Protein AF-A0A967HZN4-F1 (afdb_monomer)

Radius of gyration: 13.82 Å; Cα contacts (8 Å, |Δi|>4): 246; chains: 1; bounding box: 34×39×35 Å

Foldseek 3Di:
DDDDPDDDWFQWDWDDDDQETEIEFQTQVLLVVLVVCCVPCLVVLRHEYEYEQADLDCRRHVNVVNNNSQQGANYHYEYEYQPPPVVVSVQVCCPCVNHVHGSVNGRHHYHYDHDDD

Nearest PDB structures (foldseek):
  6t5l-assembly1_A  TM=4.870E-01  e=1.205E-02  Myroides odoratimimus
  9c3d-assembly1_A  TM=5.267E-01  e=3.908E-02  Dyadobacter fermentans DSM 18053
  4hky-assembly3_A  TM=5.375E-01  e=8.021E-02  Klebsiella pneumoniae
  8r5t-assembly2_B  TM=5.764E-01  e=1.757E-01  Klebsiella pneumoniae
  6dqw-assembly2_D  TM=4.697E-01  e=9.615E-01  Flavobacterium johnsoniae UW101

pLDDT: mean 90.67, std 13.18, range [33.84, 98.25]

Structure (mmCIF, N/CA/C/O backbone):
data_AF-A0A967HZN4-F1
#
_entry.id   AF-A0A967HZN4-F1
#
loop_
_atom_site.group_PDB
_atom_site.id
_atom_site.type_symbol
_atom_site.label_atom_id
_atom_site.label_alt_id
_atom_site.label_comp_id
_atom_site.label_asym_id
_atom_site.label_entity_id
_atom_site.label_seq_id
_atom_site.pdbx_PDB_ins_code
_atom_site.Cartn_x
_atom_site.Cartn_y
_atom_site.Cartn_z
_atom_site.occupancy
_atom_site.B_iso_or_equiv
_atom_site.auth_seq_id
_atom_site.auth_comp_id
_atom_site.auth_asym_id
_atom_site.auth_atom_id
_atom_site.pdbx_PDB_model_num
ATOM 1 N N . TYR A 1 1 ? 4.108 24.739 13.460 1.00 33.84 1 TYR A N 1
ATOM 2 C CA . TYR A 1 1 ? 4.143 25.162 12.046 1.00 33.84 1 TYR A CA 1
ATOM 3 C C . TYR A 1 1 ? 5.359 24.505 11.407 1.00 33.84 1 TYR A C 1
ATOM 5 O O . TYR A 1 1 ? 6.473 24.941 11.667 1.00 33.84 1 TYR A O 1
ATOM 13 N N . GLN A 1 2 ? 5.182 23.395 10.690 1.00 35.38 2 GLN A N 1
ATOM 14 C CA . GLN A 1 2 ? 6.282 22.756 9.962 1.00 35.38 2 GLN A CA 1
ATOM 15 C C . GLN A 1 2 ? 6.399 23.447 8.601 1.00 35.38 2 GLN A C 1
ATOM 17 O O . GLN A 1 2 ? 5.485 23.371 7.788 1.00 35.38 2 GLN A O 1
ATOM 22 N N . ARG A 1 3 ? 7.496 24.177 8.381 1.00 42.09 3 ARG A N 1
ATOM 23 C CA . ARG A 1 3 ? 7.875 24.658 7.048 1.00 42.09 3 ARG A CA 1
ATOM 24 C C . ARG A 1 3 ? 8.758 23.596 6.405 1.00 42.09 3 ARG A C 1
ATOM 26 O O . ARG A 1 3 ? 9.843 23.341 6.916 1.00 42.09 3 ARG A O 1
ATOM 33 N N . THR A 1 4 ? 8.326 23.029 5.288 1.00 49.91 4 THR A N 1
ATOM 34 C CA . THR A 1 4 ? 9.194 22.286 4.368 1.00 49.91 4 THR A CA 1
ATOM 35 C C . THR A 1 4 ? 9.352 23.109 3.094 1.00 49.91 4 THR A C 1
ATOM 37 O O . THR A 1 4 ? 8.378 23.504 2.463 1.00 49.91 4 THR A O 1
ATOM 40 N N . THR A 1 5 ? 10.596 23.447 2.758 1.00 57.06 5 THR A N 1
ATOM 41 C CA . THR A 1 5 ? 10.955 24.303 1.613 1.00 57.06 5 THR A CA 1
ATOM 42 C C . THR A 1 5 ? 11.315 23.514 0.353 1.00 57.06 5 THR A C 1
ATOM 44 O O . THR A 1 5 ? 11.478 24.120 -0.697 1.00 57.06 5 THR A O 1
ATOM 47 N N . THR A 1 6 ? 11.435 22.187 0.452 1.00 53.41 6 THR A N 1
ATOM 48 C CA . THR A 1 6 ? 11.369 21.122 -0.579 1.00 53.41 6 THR A CA 1
ATOM 49 C C . THR A 1 6 ? 11.957 19.853 0.060 1.00 53.41 6 THR A C 1
ATOM 51 O O . THR A 1 6 ? 12.845 19.953 0.903 1.00 53.41 6 THR A O 1
ATOM 54 N N . GLY A 1 7 ? 11.438 18.670 -0.288 1.00 51.75 7 GLY A N 1
ATOM 55 C CA . GLY A 1 7 ? 11.750 17.402 0.392 1.00 51.75 7 GLY A CA 1
ATOM 56 C C . GLY A 1 7 ? 10.681 17.039 1.426 1.00 51.75 7 GLY A C 1
ATOM 57 O O . GLY A 1 7 ? 10.629 17.599 2.519 1.00 51.75 7 GLY A O 1
ATOM 58 N N . GLY A 1 8 ? 9.795 16.122 1.049 1.00 71.56 8 GLY A N 1
ATOM 59 C CA . GLY A 1 8 ? 8.694 15.628 1.869 1.00 71.56 8 GLY A CA 1
ATOM 60 C C . GLY A 1 8 ? 8.310 14.212 1.452 1.00 71.56 8 GLY A C 1
ATOM 61 O O . GLY A 1 8 ? 9.005 13.581 0.656 1.00 71.56 8 GLY A O 1
ATOM 62 N N . ASN A 1 9 ? 7.204 13.721 1.998 1.00 79.50 9 ASN A N 1
ATOM 63 C CA . ASN A 1 9 ? 6.619 12.451 1.588 1.00 79.50 9 ASN A CA 1
ATOM 64 C C . ASN A 1 9 ? 6.224 12.483 0.097 1.00 79.50 9 ASN A C 1
ATOM 66 O O . ASN A 1 9 ? 5.725 13.503 -0.378 1.00 79.50 9 ASN A O 1
ATOM 70 N N . THR A 1 10 ? 6.440 11.387 -0.636 1.00 84.94 10 THR A N 1
ATOM 71 C CA . THR A 1 10 ? 5.948 11.227 -2.017 1.00 84.94 10 THR A CA 1
ATOM 72 C C . THR A 1 10 ? 4.444 10.909 -2.025 1.00 84.94 10 THR A C 1
ATOM 74 O O . THR A 1 10 ? 3.850 10.776 -0.951 1.00 84.94 10 THR A O 1
ATOM 77 N N . SER A 1 11 ? 3.827 10.824 -3.215 1.00 86.50 11 SER A N 1
ATOM 78 C CA . SER A 1 11 ? 2.364 10.794 -3.420 1.00 86.50 11 SER A CA 1
ATOM 79 C C . SER A 1 11 ? 1.627 9.866 -2.448 1.00 86.50 11 SER A C 1
ATOM 81 O O . SER A 1 11 ? 1.809 8.651 -2.474 1.00 86.50 11 SER A O 1
ATOM 83 N N . CYS A 1 12 ? 0.818 10.452 -1.569 1.00 87.75 12 CYS A N 1
ATOM 84 C CA . CYS A 1 12 ? -0.043 9.748 -0.627 1.00 87.75 12 CYS A CA 1
ATOM 85 C C . CYS A 1 12 ? -1.104 10.736 -0.137 1.00 87.75 12 CYS A C 1
ATOM 87 O O . CYS A 1 12 ? -0.767 11.722 0.523 1.00 87.75 12 CYS A O 1
ATOM 89 N N . VAL A 1 13 ? -2.372 10.484 -0.448 1.00 87.25 13 VAL A N 1
ATOM 90 C CA . VAL A 1 13 ? -3.496 11.318 0.005 1.00 87.25 13 VAL A CA 1
ATOM 91 C C . VAL A 1 13 ? -4.565 10.430 0.617 1.00 87.25 13 VAL A C 1
ATOM 93 O O . VAL A 1 13 ? -5.054 9.518 -0.039 1.00 87.25 13 VAL A O 1
ATOM 96 N N . GLU A 1 14 ? -4.947 10.705 1.859 1.00 88.88 14 GLU A N 1
ATOM 97 C CA . GLU A 1 14 ? -6.110 10.074 2.480 1.00 88.88 14 GLU A CA 1
ATOM 98 C C . GLU A 1 14 ? -7.383 10.854 2.137 1.00 88.88 14 GLU A C 1
ATOM 100 O O . GLU A 1 14 ? -7.424 12.084 2.202 1.00 88.88 14 GLU A O 1
ATOM 105 N N . VAL A 1 15 ? -8.438 10.119 1.805 1.00 85.50 15 VAL A N 1
ATOM 106 C CA . VAL A 1 15 ? -9.806 10.612 1.711 1.00 85.50 15 VAL A CA 1
ATOM 107 C C . VAL A 1 15 ? -10.589 9.980 2.858 1.00 85.50 15 VAL A C 1
ATOM 109 O O . VAL A 1 15 ? -10.890 8.785 2.838 1.00 85.50 15 VAL A O 1
ATOM 112 N N . CYS A 1 16 ? -10.897 10.782 3.876 1.00 69.44 16 CYS A N 1
ATOM 113 C 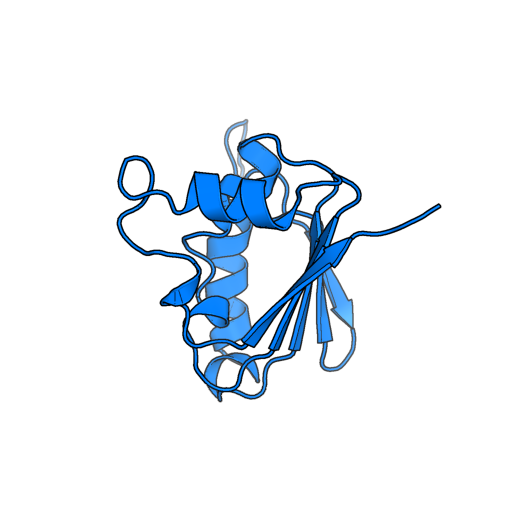CA . CYS A 1 16 ? -11.624 10.320 5.054 1.00 69.44 16 CYS A CA 1
ATOM 114 C C . CYS A 1 16 ? -13.114 10.108 4.728 1.00 69.44 16 CYS A C 1
ATOM 116 O O . CYS A 1 16 ? -13.802 11.041 4.309 1.00 69.44 16 CYS A O 1
ATOM 118 N N . GLY A 1 17 ? -13.617 8.900 4.982 1.00 65.56 17 GLY A N 1
ATOM 119 C CA . GLY A 1 17 ? -15.041 8.580 5.125 1.00 65.56 17 GLY A CA 1
ATOM 120 C C . GLY A 1 17 ? -15.258 7.777 6.411 1.00 65.56 17 GLY A C 1
ATOM 121 O O . GLY A 1 17 ? -14.281 7.328 7.001 1.00 65.56 17 GLY A O 1
ATOM 122 N N . ASP A 1 18 ? -16.508 7.596 6.846 1.00 72.06 18 ASP A N 1
ATOM 123 C CA . ASP A 1 18 ? -16.884 7.075 8.177 1.00 72.06 18 ASP A CA 1
ATOM 124 C C . ASP A 1 18 ? -15.923 6.023 8.776 1.00 72.06 18 ASP A C 1
ATOM 126 O O . ASP A 1 18 ? -15.127 6.334 9.659 1.00 72.06 18 ASP A O 1
ATOM 130 N N . ASN A 1 19 ? -15.981 4.779 8.287 1.00 72.00 19 ASN A N 1
ATOM 131 C CA . ASN A 1 19 ? -15.227 3.629 8.811 1.00 72.00 19 ASN A CA 1
ATOM 132 C C . ASN A 1 19 ? -14.301 3.001 7.755 1.00 72.00 19 ASN A C 1
ATOM 134 O O . ASN A 1 19 ? -13.963 1.816 7.826 1.00 72.00 19 ASN A O 1
ATOM 138 N N . THR A 1 20 ? -13.926 3.758 6.729 1.00 82.06 20 THR A N 1
ATOM 139 C CA . THR A 1 20 ? -13.177 3.233 5.585 1.00 82.06 20 THR A CA 1
ATOM 140 C C . THR A 1 20 ? -12.094 4.215 5.184 1.00 82.06 20 THR A C 1
ATOM 142 O O . THR A 1 20 ? -12.384 5.365 4.865 1.00 82.06 20 THR A O 1
ATOM 145 N N . ALA A 1 21 ? -10.846 3.746 5.186 1.00 90.62 21 ALA A N 1
ATOM 146 C CA . ALA A 1 21 ? -9.714 4.542 4.738 1.00 90.62 21 ALA A CA 1
ATOM 147 C C . ALA A 1 21 ? -9.548 4.358 3.229 1.00 90.62 21 ALA A C 1
ATOM 149 O O . ALA A 1 21 ? -9.206 3.266 2.769 1.00 90.62 21 ALA A O 1
ATOM 150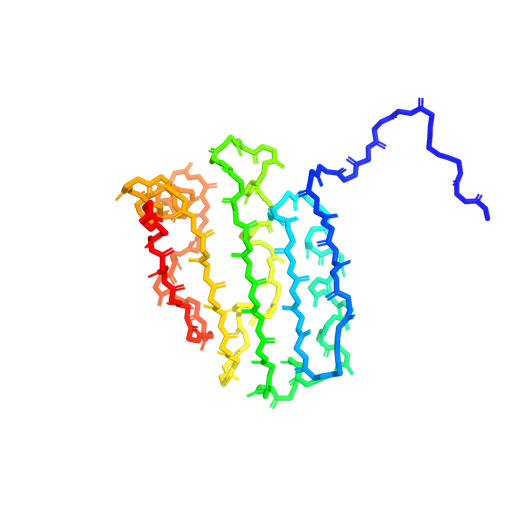 N N . ILE A 1 22 ? -9.802 5.415 2.460 1.00 95.06 22 ILE A N 1
ATOM 151 C CA . ILE A 1 22 ? -9.493 5.460 1.032 1.00 95.06 22 ILE A CA 1
ATOM 152 C C . ILE A 1 22 ? -8.205 6.260 0.878 1.00 95.06 22 ILE A C 1
ATOM 154 O O . ILE A 1 22 ? -8.118 7.398 1.326 1.00 95.06 22 ILE A O 1
ATOM 158 N N . ILE A 1 23 ? -7.196 5.663 0.260 1.00 95.88 23 ILE A N 1
ATOM 159 C CA . ILE A 1 23 ? -5.861 6.237 0.129 1.00 95.88 23 ILE A CA 1
ATOM 160 C C . ILE A 1 23 ? -5.491 6.241 -1.353 1.00 95.88 23 ILE A C 1
ATOM 162 O O . ILE A 1 23 ? -5.593 5.219 -2.032 1.00 95.88 23 ILE A O 1
ATOM 166 N N . LEU A 1 24 ? -5.078 7.397 -1.859 1.00 96.50 24 LEU A N 1
ATOM 167 C CA . LEU A 1 24 ? -4.601 7.583 -3.223 1.00 96.50 24 LEU A CA 1
ATOM 168 C C . LEU A 1 24 ? -3.073 7.519 -3.220 1.00 96.50 24 LEU A C 1
ATOM 170 O O . LEU A 1 24 ? -2.425 8.354 -2.586 1.00 96.50 24 LEU A O 1
ATOM 174 N N . ASP A 1 25 ? -2.538 6.541 -3.950 1.00 97.56 25 ASP A N 1
ATOM 175 C CA . ASP A 1 25 ? -1.130 6.141 -3.990 1.00 97.56 25 ASP A CA 1
ATOM 176 C C . ASP A 1 25 ? -0.523 5.717 -2.639 1.00 97.56 25 ASP A C 1
ATOM 178 O O . ASP A 1 25 ? -1.000 6.030 -1.552 1.00 97.56 25 ASP A O 1
ATOM 182 N N . ALA A 1 26 ? 0.568 4.961 -2.721 1.00 97.38 26 ALA A N 1
ATOM 183 C CA . ALA A 1 26 ? 1.312 4.421 -1.590 1.00 97.38 26 ALA A CA 1
ATOM 184 C C . ALA A 1 26 ? 2.775 4.894 -1.597 1.00 97.38 26 ALA A C 1
ATOM 186 O O . ALA A 1 26 ? 3.708 4.117 -1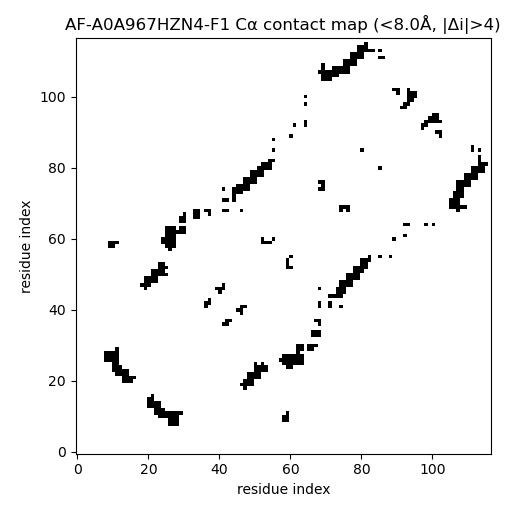.371 1.00 97.38 26 ALA A O 1
ATOM 187 N N . GLY A 1 27 ? 2.988 6.181 -1.872 1.00 96.75 27 GLY A N 1
ATOM 188 C CA . GLY A 1 27 ? 4.274 6.847 -1.703 1.00 96.75 27 GLY A CA 1
ATOM 189 C C . GLY A 1 27 ? 4.731 6.882 -0.242 1.00 96.75 27 GLY A C 1
ATOM 190 O O . GLY A 1 27 ? 4.063 6.377 0.659 1.00 96.75 27 GLY A O 1
ATOM 191 N N . SER A 1 28 ? 5.888 7.484 0.036 1.00 95.44 28 SER A N 1
ATOM 192 C CA . SER A 1 28 ? 6.536 7.414 1.353 1.00 95.44 28 SER A CA 1
ATOM 193 C C . SER A 1 28 ? 5.697 7.981 2.509 1.00 95.44 28 SER A C 1
ATOM 195 O O . SER A 1 28 ? 5.906 7.588 3.658 1.00 95.44 28 SER A O 1
ATOM 197 N N . GLY A 1 29 ? 4.694 8.820 2.225 1.00 93.75 29 GLY A N 1
ATOM 198 C CA . GLY A 1 29 ? 3.759 9.333 3.233 1.00 93.75 29 GLY A CA 1
ATOM 199 C C . GLY A 1 29 ? 2.859 8.283 3.864 1.00 93.75 29 GLY A C 1
ATOM 200 O O . GLY A 1 29 ? 2.474 8.435 5.025 1.00 93.75 29 GLY A O 1
ATOM 201 N N . ILE A 1 30 ? 2.615 7.176 3.161 1.00 96.44 30 ILE A N 1
ATOM 202 C CA . ILE A 1 30 ? 1.720 6.123 3.637 1.00 96.44 30 ILE A CA 1
ATOM 203 C C . ILE A 1 30 ? 2.230 5.467 4.925 1.00 96.44 30 ILE A C 1
ATOM 205 O O . ILE A 1 30 ? 1.448 4.935 5.706 1.00 96.44 30 ILE A O 1
ATOM 209 N N . ARG A 1 31 ? 3.539 5.541 5.202 1.00 95.88 31 ARG A N 1
ATOM 210 C CA . ARG A 1 31 ? 4.119 5.015 6.441 1.00 95.88 31 ARG A CA 1
ATOM 211 C C . ARG A 1 31 ? 3.572 5.740 7.672 1.00 95.88 31 ARG A C 1
ATOM 213 O O . ARG A 1 31 ? 3.215 5.092 8.650 1.00 95.88 31 ARG A O 1
ATOM 220 N N . GLN A 1 32 ? 3.534 7.073 7.635 1.00 94.56 32 GLN A N 1
ATOM 221 C CA . GLN A 1 32 ? 3.038 7.873 8.757 1.00 94.56 32 GLN A CA 1
ATOM 222 C C . GLN A 1 32 ? 1.523 7.695 8.915 1.00 94.56 32 GLN A C 1
ATOM 224 O O . GLN A 1 32 ? 1.058 7.421 10.018 1.00 94.56 32 GLN A O 1
ATOM 229 N N . LEU A 1 33 ? 0.789 7.717 7.799 1.00 95.06 33 LEU A N 1
ATOM 230 C CA . LEU A 1 33 ? -0.645 7.426 7.779 1.00 95.06 33 LEU A CA 1
ATOM 231 C C . LEU A 1 33 ? -0.959 6.028 8.339 1.00 95.06 33 LEU A C 1
ATOM 233 O O . LEU A 1 33 ? -1.872 5.862 9.137 1.00 95.06 33 LEU A O 1
ATOM 237 N N . GLY A 1 34 ? -0.170 5.013 7.983 1.00 96.06 34 GLY A N 1
ATOM 238 C CA . GLY A 1 34 ? -0.322 3.660 8.514 1.00 96.06 34 GLY A CA 1
ATOM 239 C C . GLY A 1 34 ? -0.206 3.608 10.039 1.00 96.06 34 GLY A C 1
ATOM 240 O O . GLY A 1 34 ? -1.013 2.952 10.693 1.00 96.06 34 GLY A O 1
ATOM 241 N N . ILE A 1 35 ? 0.749 4.339 10.626 1.00 96.50 35 ILE A N 1
ATOM 242 C CA . ILE A 1 35 ? 0.897 4.449 12.088 1.00 96.50 35 ILE A CA 1
ATOM 243 C C . ILE A 1 35 ? -0.346 5.091 12.723 1.00 96.50 35 ILE A C 1
ATOM 245 O O . ILE A 1 35 ? -0.781 4.653 13.787 1.00 96.50 35 ILE A O 1
ATOM 249 N N . GLU A 1 36 ? -0.928 6.098 12.077 1.00 94.94 36 GLU A N 1
ATOM 250 C CA . GLU A 1 36 ? -2.141 6.780 12.545 1.00 94.94 36 GLU A CA 1
ATOM 251 C C . GLU A 1 36 ? -3.372 5.867 12.464 1.00 94.94 36 GLU A C 1
ATOM 253 O O . GLU A 1 36 ? -4.086 5.711 13.454 1.00 94.94 36 GLU A O 1
ATOM 258 N N . LEU A 1 37 ? -3.564 5.152 11.351 1.00 94.25 37 LEU A N 1
ATOM 259 C CA . LEU A 1 37 ? -4.654 4.183 11.180 1.00 94.25 37 LEU A CA 1
ATOM 260 C C . LEU A 1 37 ? -4.615 3.054 12.218 1.00 94.25 37 LEU A C 1
ATOM 262 O O . LEU A 1 37 ? -5.660 2.564 12.659 1.00 94.25 37 LEU A O 1
ATOM 266 N N . MET A 1 38 ? -3.415 2.652 12.645 1.00 96.88 38 MET A N 1
ATOM 267 C CA . MET A 1 38 ? -3.227 1.651 13.698 1.00 96.88 38 MET A CA 1
ATOM 268 C C . MET A 1 38 ? -3.703 2.117 15.084 1.00 96.88 38 MET A C 1
ATOM 270 O O . MET A 1 38 ? -3.843 1.283 15.972 1.00 96.88 38 MET A O 1
ATOM 274 N N . GLN A 1 39 ? -4.010 3.402 15.289 1.00 95.75 39 GLN A N 1
ATOM 275 C CA . GLN A 1 39 ? -4.642 3.888 16.525 1.00 95.75 39 GLN A CA 1
ATOM 276 C C . GLN A 1 39 ? -6.163 3.637 16.553 1.00 95.75 39 GLN A C 1
ATOM 278 O O . GLN A 1 39 ? -6.797 3.795 17.595 1.00 95.75 39 GLN A O 1
ATOM 283 N N . GLY A 1 40 ? 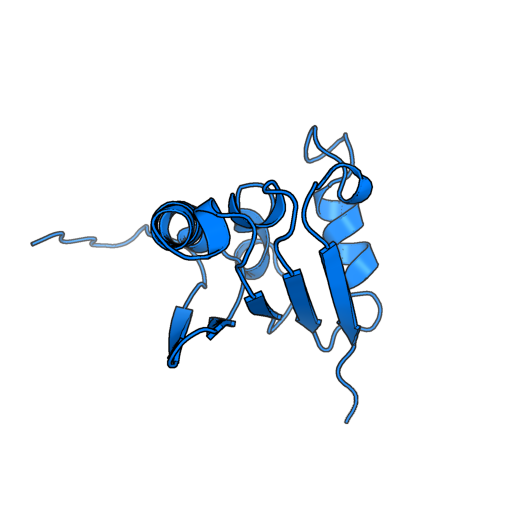-6.752 3.233 15.422 1.00 93.75 40 GLY A N 1
ATOM 284 C CA . GLY A 1 40 ? -8.182 2.975 15.256 1.00 93.75 40 GLY A CA 1
ATOM 285 C C . GLY A 1 40 ? -8.510 1.505 14.945 1.00 93.75 40 GLY A C 1
ATOM 286 O O . GLY A 1 40 ? -7.862 0.593 15.469 1.00 93.75 40 GLY A O 1
ATOM 287 N N . PRO A 1 41 ? -9.515 1.238 14.083 1.00 94.69 41 PRO A N 1
ATOM 288 C CA . PRO A 1 41 ? -9.930 -0.122 13.724 1.00 94.69 41 PRO A CA 1
ATOM 289 C C . PRO A 1 41 ? -8.803 -1.013 13.183 1.00 94.69 41 PRO A C 1
ATOM 291 O O . PRO A 1 41 ? -8.797 -2.211 13.473 1.00 94.69 41 PRO A O 1
ATOM 294 N N . CYS A 1 42 ? -7.824 -0.454 12.455 1.00 95.50 42 CYS A N 1
ATOM 295 C CA . CYS A 1 42 ? -6.699 -1.235 11.927 1.00 95.50 42 CYS A CA 1
ATOM 296 C C . CYS A 1 42 ? -5.826 -1.833 13.041 1.00 95.50 42 CYS A C 1
ATOM 298 O O . CYS A 1 42 ? -5.344 -2.955 12.899 1.00 95.50 42 CYS A O 1
ATOM 300 N N . GLY A 1 43 ? -5.666 -1.130 14.170 1.00 96.62 43 GLY A N 1
ATOM 301 C CA . GLY A 1 43 ? -4.932 -1.634 15.338 1.00 96.62 43 GLY A CA 1
ATOM 302 C C . GLY A 1 43 ? -5.624 -2.791 16.050 1.00 96.62 43 GLY A C 1
ATOM 303 O O . GLY A 1 43 ? -4.985 -3.557 16.765 1.00 96.62 43 GLY A O 1
ATOM 304 N N . GLN A 1 44 ? -6.931 -2.935 15.833 1.00 96.62 44 GLN A N 1
ATOM 305 C CA . GLN A 1 44 ? -7.759 -3.997 16.400 1.00 96.62 44 GLN A CA 1
ATOM 306 C C . GLN A 1 44 ? -7.968 -5.165 15.424 1.00 96.62 44 GLN A C 1
ATOM 308 O O . GLN A 1 44 ? -8.764 -6.055 15.723 1.00 96.62 44 GLN A O 1
ATOM 313 N N . GLY A 1 45 ? -7.317 -5.148 14.253 1.00 96.69 45 GLY A N 1
ATOM 314 C CA . GLY A 1 45 ? -7.522 -6.157 13.210 1.00 96.69 45 GLY A CA 1
ATOM 315 C C . GLY A 1 45 ? -8.905 -6.086 12.553 1.00 96.69 45 GLY A C 1
ATOM 316 O O . GLY A 1 45 ? -9.430 -7.104 12.117 1.00 96.69 45 GLY A O 1
ATOM 317 N N . LYS A 1 46 ? -9.545 -4.910 12.556 1.00 95.81 46 LYS A N 1
ATOM 318 C CA . LYS A 1 46 ? -10.896 -4.671 12.009 1.00 95.81 46 LYS A CA 1
ATOM 319 C C . LYS A 1 46 ? -10.901 -3.589 10.927 1.00 95.81 46 LYS A C 1
ATOM 321 O O . LYS A 1 46 ? -11.957 -3.077 10.564 1.00 95.81 46 LYS A O 1
ATOM 326 N N . GLY A 1 47 ? -9.723 -3.180 10.464 1.00 94.44 47 GLY A N 1
ATOM 327 C CA . GLY A 1 47 ? -9.566 -2.127 9.473 1.00 94.44 47 GLY A CA 1
ATOM 328 C C . GLY A 1 47 ? -9.938 -2.593 8.071 1.00 94.44 47 GLY A C 1
ATOM 329 O O . GLY A 1 47 ? -9.626 -3.716 7.680 1.00 94.44 47 GLY A O 1
ATOM 330 N N . THR A 1 48 ? -10.564 -1.705 7.302 1.00 96.00 48 THR A N 1
ATOM 331 C CA . THR A 1 48 ? -10.725 -1.857 5.852 1.00 96.00 48 THR A CA 1
ATOM 332 C C . THR A 1 48 ? -10.084 -0.660 5.160 1.00 96.00 48 THR A C 1
ATOM 334 O O . THR A 1 48 ? -10.466 0.485 5.412 1.00 96.00 48 THR A O 1
ATOM 337 N N . VAL A 1 49 ? -9.089 -0.935 4.316 1.00 96.12 49 VAL A N 1
ATOM 338 C CA . VAL A 1 49 ? -8.298 0.067 3.596 1.00 96.12 49 VAL A CA 1
ATOM 339 C C . VAL A 1 49 ? -8.417 -0.174 2.094 1.00 96.12 49 VAL A C 1
ATOM 341 O O . VAL A 1 49 ? -8.197 -1.289 1.623 1.00 96.12 49 VAL A O 1
ATOM 344 N N . HIS A 1 50 ? -8.709 0.882 1.340 1.00 96.94 50 HIS A N 1
ATOM 345 C CA . HIS A 1 50 ? -8.712 0.886 -0.120 1.00 96.94 50 HIS A CA 1
ATOM 346 C C . HIS A 1 50 ? -7.577 1.774 -0.631 1.00 96.94 50 HIS A C 1
ATOM 348 O O . HIS A 1 50 ? -7.604 2.986 -0.450 1.00 96.94 50 HIS A O 1
ATOM 354 N N . LEU A 1 51 ? -6.591 1.170 -1.287 1.00 97.25 51 LEU A N 1
ATOM 355 C CA . LEU A 1 51 ? -5.462 1.835 -1.925 1.00 97.25 51 LEU A CA 1
ATOM 356 C C . LEU A 1 51 ? -5.712 1.949 -3.425 1.00 97.25 51 LEU A C 1
ATOM 358 O O . LEU A 1 51 ? -5.714 0.940 -4.124 1.00 97.25 51 LEU A O 1
ATOM 362 N N . LEU A 1 52 ? -5.910 3.159 -3.935 1.00 97.50 52 LEU A N 1
ATOM 363 C CA . LEU A 1 52 ? -6.046 3.417 -5.365 1.00 97.50 52 LEU A CA 1
ATOM 364 C C . LEU A 1 52 ? -4.701 3.892 -5.905 1.00 97.50 52 LEU A C 1
ATOM 366 O O . LEU A 1 52 ? -4.276 5.015 -5.647 1.00 97.50 52 LEU A O 1
ATOM 370 N N . ILE A 1 53 ? -4.032 3.021 -6.654 1.00 97.88 53 ILE A N 1
ATOM 371 C CA . ILE A 1 53 ? -2.718 3.273 -7.235 1.00 97.88 53 ILE A CA 1
ATOM 372 C C . ILE A 1 53 ? -2.899 3.846 -8.637 1.00 97.88 53 ILE A C 1
ATOM 374 O O . ILE A 1 53 ? -3.383 3.165 -9.547 1.00 97.88 53 ILE A O 1
ATOM 378 N N . SER A 1 54 ? -2.482 5.097 -8.817 1.00 95.94 54 SER A N 1
ATOM 379 C CA . SER A 1 54 ? -2.550 5.788 -10.106 1.00 95.94 54 SER A CA 1
ATOM 380 C C . SER A 1 54 ? -1.653 5.116 -11.151 1.00 95.94 54 SER A C 1
ATOM 382 O O . SER A 1 54 ? -2.082 4.837 -12.271 1.00 95.94 54 SER A O 1
ATOM 384 N N . HIS A 1 55 ? -0.409 4.817 -10.773 1.00 95.81 55 HIS A N 1
ATOM 385 C CA . HIS A 1 55 ? 0.586 4.100 -11.563 1.00 95.81 55 HIS A CA 1
ATOM 386 C C . HIS A 1 55 ? 1.717 3.584 -10.660 1.00 95.81 55 HIS A C 1
ATOM 388 O O . HIS A 1 55 ? 1.770 3.886 -9.473 1.00 95.81 55 HIS A O 1
ATOM 394 N N . THR A 1 56 ? 2.626 2.774 -11.207 1.00 96.25 56 THR A N 1
ATOM 395 C CA . THR A 1 56 ? 3.616 2.020 -10.415 1.00 96.25 56 THR A CA 1
ATOM 396 C C . THR A 1 56 ? 5.035 2.575 -10.524 1.00 96.25 56 THR A C 1
ATOM 398 O O . THR A 1 56 ? 5.995 1.804 -10.506 1.00 96.25 56 THR A O 1
ATOM 401 N N . HIS A 1 57 ? 5.196 3.890 -10.694 1.00 95.88 57 HIS A N 1
ATOM 402 C CA . HIS A 1 57 ? 6.503 4.501 -10.457 1.00 95.88 57 HIS A CA 1
ATOM 403 C C . HIS A 1 57 ? 6.845 4.418 -8.969 1.00 95.88 57 HIS A C 1
ATOM 405 O O . HIS A 1 57 ? 5.957 4.380 -8.116 1.00 95.88 57 HIS A O 1
ATOM 411 N N . TRP A 1 58 ? 8.140 4.348 -8.660 1.00 94.19 58 TRP A N 1
ATOM 412 C CA . TRP A 1 58 ? 8.617 4.085 -7.303 1.00 94.19 58 TRP A CA 1
ATOM 413 C C . TRP A 1 58 ? 8.049 5.064 -6.281 1.00 94.19 58 TRP A C 1
ATOM 415 O O . TRP A 1 58 ? 7.580 4.639 -5.233 1.00 94.19 58 TRP A O 1
ATOM 425 N N . ASP A 1 59 ? 7.993 6.349 -6.597 1.00 94.06 59 ASP A N 1
ATOM 426 C CA . ASP A 1 59 ? 7.461 7.388 -5.719 1.00 94.06 59 ASP A CA 1
ATOM 427 C C . ASP A 1 59 ? 5.959 7.241 -5.402 1.00 94.06 59 ASP A C 1
ATOM 429 O O . ASP A 1 59 ? 5.498 7.817 -4.419 1.00 94.06 59 ASP A O 1
ATOM 433 N N . HIS A 1 60 ? 5.215 6.410 -6.136 1.00 96.25 60 HIS A N 1
ATOM 434 C CA . HIS A 1 60 ? 3.800 6.108 -5.891 1.00 96.25 60 HIS A CA 1
ATOM 435 C C . HIS A 1 60 ? 3.560 4.786 -5.149 1.00 96.25 60 HIS A C 1
ATOM 437 O O . HIS A 1 60 ? 2.434 4.530 -4.728 1.00 96.25 60 HIS A O 1
ATOM 443 N N . ILE A 1 61 ? 4.578 3.935 -4.978 1.00 96.75 61 ILE A N 1
ATOM 444 C CA . ILE A 1 61 ? 4.419 2.630 -4.306 1.00 96.75 61 ILE A CA 1
ATOM 445 C C . ILE A 1 61 ? 5.460 2.357 -3.217 1.00 96.75 61 ILE A C 1
ATOM 447 O O . ILE A 1 61 ? 5.262 1.456 -2.406 1.00 96.75 61 ILE A O 1
ATOM 451 N N . MET A 1 62 ? 6.567 3.105 -3.166 1.00 95.94 62 MET A N 1
ATOM 452 C CA . MET A 1 62 ? 7.729 2.826 -2.304 1.00 95.94 62 MET A CA 1
ATOM 453 C C . MET A 1 62 ? 7.428 2.815 -0.804 1.00 95.94 62 MET A C 1
ATOM 455 O O . MET A 1 62 ? 8.230 2.301 -0.030 1.00 95.94 62 MET A O 1
ATOM 459 N N . GLY A 1 63 ? 6.317 3.410 -0.374 1.00 96.56 63 GLY A N 1
ATOM 460 C CA . GLY A 1 63 ? 5.916 3.424 1.026 1.00 96.56 63 GLY A CA 1
ATOM 461 C C . GLY A 1 63 ? 5.162 2.169 1.461 1.00 96.56 63 GLY A C 1
ATOM 462 O O . GLY A 1 63 ? 5.163 1.859 2.653 1.00 96.56 63 GLY A O 1
ATOM 463 N N . PHE A 1 64 ? 4.559 1.426 0.526 1.00 97.50 64 PHE A N 1
ATOM 464 C CA . PHE A 1 64 ? 3.741 0.249 0.835 1.00 97.50 64 PHE A CA 1
ATOM 465 C C . PHE A 1 64 ? 4.456 -0.831 1.672 1.00 97.50 64 PHE A C 1
ATOM 467 O O . PHE A 1 64 ? 3.835 -1.317 2.619 1.00 97.50 64 PHE A O 1
ATOM 474 N N . PRO A 1 65 ? 5.751 -1.153 1.458 1.00 96.75 65 PRO A N 1
ATOM 475 C CA . PRO A 1 65 ? 6.462 -2.122 2.298 1.00 96.75 65 PRO A CA 1
ATOM 476 C C . PRO A 1 65 ? 6.484 -1.758 3.791 1.00 96.75 65 PRO A C 1
ATOM 478 O O . PRO A 1 65 ? 6.667 -2.626 4.641 1.00 96.75 65 PRO A O 1
ATOM 481 N N . PHE A 1 66 ? 6.266 -0.484 4.130 1.00 96.50 66 PHE A N 1
ATOM 482 C CA . PHE A 1 66 ? 6.231 0.033 5.500 1.00 96.50 66 PHE A CA 1
ATOM 483 C C . PHE A 1 66 ? 4.812 0.376 5.983 1.00 96.50 66 PHE A C 1
ATOM 485 O O . PHE A 1 66 ? 4.657 1.018 7.025 1.00 96.50 66 PHE A O 1
ATOM 492 N N . PHE A 1 67 ? 3.775 -0.020 5.242 1.00 97.38 67 PHE A N 1
ATOM 493 C CA . PHE A 1 67 ? 2.383 0.240 5.590 1.00 97.38 67 PHE A CA 1
ATOM 494 C C . PHE A 1 67 ? 1.905 -0.734 6.673 1.00 97.38 67 PHE A C 1
ATOM 496 O O . PHE A 1 67 ? 1.439 -1.838 6.393 1.00 97.38 67 PHE A O 1
ATOM 503 N N . THR A 1 68 ? 2.023 -0.321 7.937 1.00 97.31 68 THR A N 1
ATOM 504 C CA . THR A 1 68 ? 1.740 -1.158 9.116 1.00 97.31 68 THR A CA 1
ATOM 505 C C . THR A 1 68 ? 0.372 -1.855 9.118 1.00 97.31 68 THR A C 1
ATOM 507 O O . THR A 1 68 ? 0.337 -3.005 9.561 1.00 97.31 68 THR A O 1
ATOM 510 N N . PRO A 1 69 ? -0.735 -1.289 8.583 1.00 97.25 69 PRO A N 1
ATOM 511 C CA . PRO A 1 69 ? -2.006 -2.009 8.515 1.00 97.25 69 PRO A CA 1
ATOM 512 C C . PRO A 1 69 ? -1.955 -3.307 7.699 1.00 97.25 69 PRO A C 1
ATOM 514 O O . PRO A 1 69 ? -2.709 -4.223 8.023 1.00 97.25 69 PRO A O 1
ATOM 517 N N . ALA A 1 70 ? -1.057 -3.426 6.710 1.00 97.69 70 ALA A N 1
ATOM 518 C CA . ALA A 1 70 ? -0.875 -4.652 5.924 1.00 97.69 70 ALA A CA 1
ATOM 519 C C . ALA A 1 70 ? -0.231 -5.803 6.727 1.00 97.69 70 ALA A C 1
ATOM 521 O O . ALA A 1 70 ? -0.337 -6.969 6.359 1.00 97.69 70 ALA A O 1
ATOM 522 N N . TYR A 1 71 ? 0.396 -5.499 7.865 1.00 97.00 71 TYR A N 1
ATOM 523 C CA . TYR A 1 71 ? 1.048 -6.484 8.732 1.00 97.00 71 TYR A CA 1
ATOM 524 C C . TYR A 1 71 ? 0.173 -6.950 9.900 1.00 97.00 71 TYR A C 1
ATOM 526 O O . TYR A 1 71 ? 0.556 -7.869 10.626 1.00 97.00 71 TYR A O 1
ATOM 534 N N . ALA A 1 72 ? -0.996 -6.337 10.096 1.00 97.31 72 ALA A N 1
ATOM 535 C CA . ALA A 1 72 ? -1.904 -6.654 11.188 1.00 97.31 72 ALA A CA 1
ATOM 536 C C . ALA A 1 72 ? -2.999 -7.630 10.730 1.00 97.31 72 ALA A C 1
ATOM 538 O O . ALA A 1 72 ? -3.776 -7.345 9.818 1.00 97.31 72 ALA A O 1
ATOM 539 N N . ALA A 1 73 ? -3.052 -8.792 11.384 1.00 97.69 73 ALA A N 1
ATOM 540 C CA . ALA A 1 73 ? -4.026 -9.835 11.081 1.00 97.69 73 ALA A CA 1
ATOM 541 C C . ALA A 1 73 ? -5.469 -9.341 11.270 1.00 97.69 73 ALA A C 1
ATOM 543 O O . ALA A 1 73 ? -5.762 -8.587 12.197 1.00 97.69 73 ALA A O 1
ATOM 544 N N . GLY A 1 74 ? -6.368 -9.791 10.394 1.00 97.12 74 GLY A N 1
ATOM 545 C CA . GLY A 1 74 ? -7.787 -9.415 10.393 1.00 97.12 74 GLY A CA 1
ATOM 546 C C . GLY A 1 74 ? -8.117 -8.168 9.566 1.00 97.12 74 GLY A C 1
ATOM 547 O O . GLY A 1 74 ? -9.262 -8.012 9.143 1.00 97.12 74 GLY A O 1
ATOM 548 N N . ASN A 1 75 ? -7.129 -7.322 9.257 1.00 97.31 75 ASN A N 1
ATOM 549 C CA . ASN A 1 75 ? -7.344 -6.186 8.363 1.00 97.31 75 ASN A CA 1
ATOM 550 C C . ASN A 1 75 ? -7.569 -6.637 6.914 1.00 97.31 75 ASN A C 1
ATOM 552 O O . ASN A 1 75 ? -6.970 -7.605 6.440 1.00 97.31 75 ASN A O 1
ATOM 556 N N . GLN A 1 76 ? -8.387 -5.869 6.198 1.00 97.38 76 GLN A N 1
ATOM 557 C CA . GLN A 1 76 ? -8.649 -6.015 4.770 1.00 97.38 76 GLN A CA 1
ATOM 558 C C . GLN A 1 76 ? -7.965 -4.864 4.024 1.00 97.38 76 GLN A C 1
ATOM 560 O O . GLN A 1 76 ? -8.253 -3.696 4.294 1.00 97.38 76 GLN A O 1
ATOM 565 N N . VAL A 1 77 ? -7.069 -5.178 3.087 1.00 97.56 77 VAL A N 1
ATOM 566 C CA . VAL A 1 77 ? -6.362 -4.182 2.269 1.00 97.56 77 VAL A CA 1
ATOM 567 C C . VAL A 1 77 ? -6.632 -4.471 0.798 1.00 97.56 77 VAL A C 1
ATOM 569 O O . VAL A 1 77 ? -6.158 -5.462 0.248 1.00 97.56 77 VAL A O 1
ATOM 572 N N . PHE A 1 78 ? -7.389 -3.597 0.147 1.00 97.88 78 PHE A N 1
ATOM 573 C CA . PHE A 1 78 ? -7.682 -3.686 -1.278 1.00 97.88 78 PHE A CA 1
ATOM 574 C C . PHE A 1 78 ? -6.778 -2.730 -2.047 1.00 97.88 78 PHE A C 1
ATOM 576 O O . PHE A 1 78 ? -6.760 -1.539 -1.757 1.00 97.88 78 PHE A O 1
ATOM 583 N N . ILE A 1 79 ? -6.050 -3.234 -3.037 1.00 98.25 79 ILE A N 1
ATOM 584 C CA . ILE A 1 79 ? -5.153 -2.457 -3.891 1.00 98.25 79 ILE A CA 1
ATOM 585 C C . ILE A 1 79 ? -5.733 -2.440 -5.299 1.00 98.25 79 ILE A C 1
ATOM 587 O O . ILE A 1 79 ? -5.768 -3.458 -5.990 1.00 98.25 79 ILE A O 1
ATOM 591 N N . TYR A 1 80 ? -6.179 -1.267 -5.725 1.00 97.9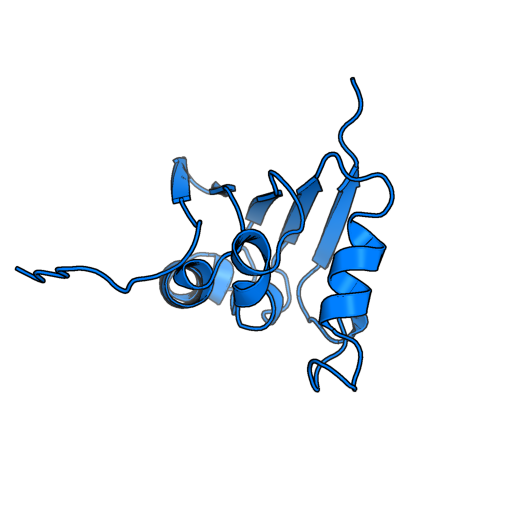4 80 TYR A N 1
ATOM 592 C CA . TYR A 1 80 ? -6.734 -1.010 -7.042 1.00 97.94 80 TYR A CA 1
ATOM 593 C C . TYR A 1 80 ? -5.668 -0.397 -7.934 1.00 97.94 80 TYR A C 1
ATOM 595 O O . TYR A 1 80 ? -4.950 0.512 -7.523 1.00 97.94 80 TYR A O 1
ATOM 603 N N . GLY A 1 81 ? -5.588 -0.844 -9.180 1.00 97.00 81 GLY A N 1
ATOM 604 C CA . GLY A 1 81 ? -4.711 -0.221 -10.161 1.00 97.00 81 GLY A CA 1
ATOM 605 C C . GLY A 1 81 ? -5.102 -0.592 -11.579 1.00 97.00 81 GLY A C 1
ATOM 606 O O . GLY A 1 81 ? -5.680 -1.648 -11.823 1.00 97.00 81 GLY A O 1
ATOM 607 N N . ARG A 1 82 ? -4.775 0.280 -12.533 1.00 95.06 82 ARG A N 1
ATOM 608 C CA . ARG A 1 82 ? -5.049 0.031 -13.958 1.00 95.06 82 ARG A CA 1
ATOM 609 C C . ARG A 1 82 ? -3.966 -0.823 -14.629 1.00 95.06 82 ARG A C 1
ATOM 611 O O . ARG A 1 82 ? -4.205 -1.424 -15.672 1.00 95.06 82 ARG A O 1
ATOM 618 N N . HIS A 1 83 ? -2.758 -0.876 -14.061 1.00 95.12 83 HIS A N 1
ATOM 619 C CA . HIS A 1 83 ? -1.664 -1.642 -14.659 1.00 95.12 83 HIS A CA 1
ATOM 620 C C . HIS A 1 83 ? -2.046 -3.136 -14.722 1.00 95.12 83 HIS A C 1
ATOM 622 O O . HIS A 1 83 ? -2.390 -3.707 -13.687 1.00 95.12 83 HIS A O 1
ATOM 628 N N . PRO A 1 84 ? -1.940 -3.805 -15.889 1.00 94.12 84 PRO A N 1
ATOM 629 C CA . PRO A 1 84 ? -2.423 -5.181 -16.065 1.00 94.12 84 PRO A CA 1
ATOM 630 C C . PRO A 1 84 ? -1.686 -6.208 -15.204 1.00 94.12 84 PRO A C 1
ATOM 632 O O . PRO A 1 84 ? -2.169 -7.308 -14.990 1.00 94.12 84 PRO A O 1
ATOM 635 N N . ARG A 1 85 ? -0.508 -5.828 -14.710 1.00 95.25 85 ARG A N 1
ATOM 636 C CA . ARG A 1 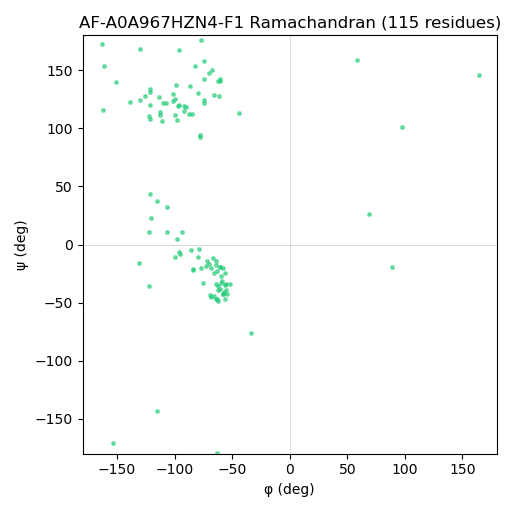85 ? 0.315 -6.626 -13.800 1.00 95.25 85 ARG A CA 1
ATOM 637 C C . ARG A 1 85 ? 0.477 -5.976 -12.424 1.00 95.25 85 ARG A C 1
ATOM 639 O O . ARG A 1 85 ? 1.589 -5.880 -11.920 1.00 95.25 85 ARG A O 1
ATOM 646 N N . ILE A 1 86 ? -0.570 -5.329 -11.900 1.00 96.12 86 ILE A N 1
ATOM 647 C CA . ILE A 1 86 ? -0.473 -4.537 -10.657 1.00 96.12 86 ILE A CA 1
ATOM 648 C C . ILE A 1 86 ? 0.033 -5.384 -9.485 1.00 96.12 86 ILE A C 1
ATOM 650 O O . ILE A 1 86 ? 0.893 -4.927 -8.739 1.00 96.12 86 ILE A O 1
ATOM 654 N N . LYS A 1 87 ? -0.427 -6.634 -9.371 1.00 96.94 87 LYS A N 1
ATOM 655 C CA . LYS A 1 87 ? 0.031 -7.561 -8.336 1.00 96.94 87 LYS A CA 1
ATOM 656 C C . LYS A 1 87 ? 1.519 -7.858 -8.483 1.00 96.94 87 LYS A C 1
ATOM 658 O O . LYS A 1 87 ? 2.261 -7.726 -7.517 1.00 96.94 87 LYS A O 1
ATOM 663 N N . GLU A 1 88 ? 1.963 -8.184 -9.691 1.00 96.81 88 GLU A N 1
ATOM 664 C CA . GLU A 1 88 ? 3.357 -8.506 -9.976 1.00 96.81 88 GLU A CA 1
ATOM 665 C C . GLU A 1 88 ? 4.270 -7.312 -9.697 1.00 96.81 88 GLU A C 1
ATOM 667 O O . GLU A 1 88 ? 5.347 -7.499 -9.159 1.00 96.81 88 GLU A O 1
ATOM 672 N N . ARG A 1 89 ? 3.835 -6.068 -9.950 1.00 96.44 89 ARG A N 1
ATOM 673 C CA . ARG A 1 89 ? 4.626 -4.876 -9.581 1.00 96.44 89 ARG A CA 1
ATOM 674 C C . ARG A 1 89 ? 4.877 -4.774 -8.075 1.00 96.44 89 ARG A C 1
ATOM 676 O O . ARG A 1 89 ? 5.959 -4.364 -7.664 1.00 96.44 89 ARG A O 1
ATOM 683 N N . PHE A 1 90 ? 3.889 -5.133 -7.259 1.00 97.06 90 PHE A N 1
ATOM 684 C CA . PHE A 1 90 ? 4.035 -5.164 -5.803 1.00 97.06 90 PHE A CA 1
ATOM 685 C C . PHE A 1 90 ? 4.844 -6.378 -5.332 1.00 97.06 90 PHE A C 1
ATOM 687 O O . PHE A 1 90 ? 5.590 -6.263 -4.363 1.00 97.06 90 PHE A O 1
ATOM 694 N N . GLN A 1 91 ? 4.746 -7.515 -6.028 1.00 96.25 91 GLN A N 1
ATOM 695 C CA . GLN A 1 91 ? 5.603 -8.678 -5.779 1.00 96.25 91 GLN A CA 1
ATOM 696 C C . GLN A 1 91 ? 7.066 -8.380 -6.114 1.00 96.25 91 GLN A C 1
ATOM 698 O O . GLN A 1 91 ? 7.926 -8.670 -5.294 1.00 96.25 91 GLN A O 1
ATOM 703 N N . ASP A 1 92 ? 7.339 -7.731 -7.250 1.00 95.25 92 ASP A N 1
ATOM 704 C CA . ASP A 1 92 ? 8.674 -7.266 -7.634 1.00 95.25 92 ASP A CA 1
ATOM 705 C C . ASP A 1 92 ? 9.231 -6.344 -6.542 1.00 95.25 92 ASP A C 1
ATOM 707 O O . ASP A 1 92 ? 10.339 -6.549 -6.067 1.00 95.25 92 ASP A O 1
ATOM 711 N N . GLN A 1 93 ? 8.441 -5.380 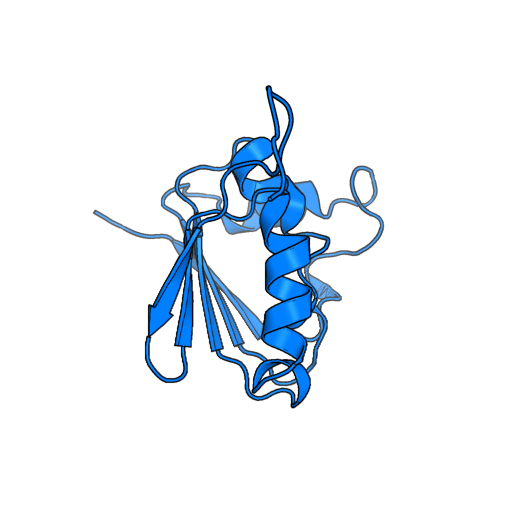-6.054 1.00 95.12 93 GLN A N 1
ATOM 712 C CA . GLN A 1 93 ? 8.838 -4.522 -4.931 1.00 95.12 93 GLN A CA 1
ATOM 713 C C . GLN A 1 93 ? 9.212 -5.313 -3.659 1.00 95.12 93 GLN A C 1
ATOM 715 O O . GLN A 1 93 ? 10.102 -4.887 -2.926 1.00 95.12 93 GLN A O 1
ATOM 720 N N . HIS A 1 94 ? 8.540 -6.438 -3.402 1.00 95.75 94 HIS A N 1
ATOM 721 C CA . HIS A 1 94 ? 8.779 -7.329 -2.258 1.00 95.75 94 HIS A CA 1
ATOM 722 C C . HIS A 1 94 ? 9.751 -8.476 -2.584 1.00 95.75 94 HIS A C 1
ATOM 724 O O . HIS A 1 94 ? 9.890 -9.414 -1.798 1.00 95.75 94 HIS A O 1
ATOM 730 N N . HIS A 1 95 ? 10.423 -8.429 -3.739 1.00 94.94 95 HIS A N 1
ATOM 731 C CA . HIS A 1 95 ? 11.459 -9.392 -4.082 1.00 94.94 95 HIS A CA 1
ATOM 732 C C . HIS A 1 95 ? 12.611 -9.272 -3.067 1.00 94.94 95 HIS A C 1
ATOM 734 O O . HIS A 1 95 ? 12.972 -8.148 -2.710 1.00 94.94 95 HIS A O 1
ATOM 740 N N . PRO A 1 96 ? 13.234 -10.380 -2.620 1.00 93.38 96 PRO A N 1
ATOM 741 C CA . PRO A 1 96 ? 14.298 -10.364 -1.606 1.00 93.38 96 PRO A CA 1
ATOM 742 C C . PRO A 1 96 ? 15.499 -9.471 -1.952 1.00 93.38 96 PRO A C 1
ATOM 744 O O . PRO A 1 96 ? 16.177 -8.981 -1.052 1.00 93.38 96 PRO A O 1
ATOM 747 N N . ASP A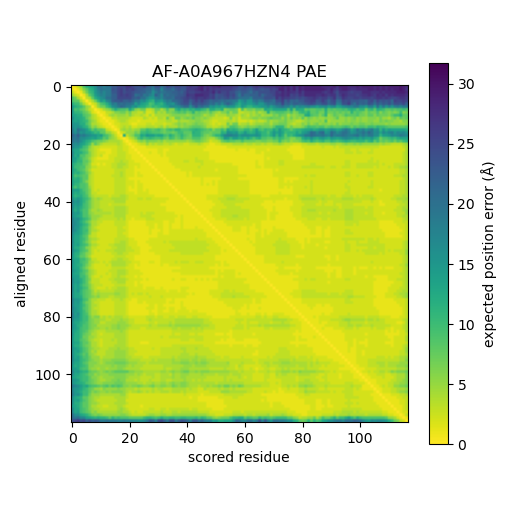 1 97 ? 15.736 -9.210 -3.239 1.00 94.62 97 ASP A N 1
ATOM 748 C CA . ASP A 1 97 ? 16.774 -8.275 -3.701 1.00 94.62 97 ASP A CA 1
ATOM 749 C C . ASP A 1 97 ? 16.435 -6.796 -3.429 1.00 94.62 97 ASP A C 1
ATOM 751 O O . ASP A 1 97 ? 17.285 -5.919 -3.593 1.00 94.62 97 ASP A O 1
ATOM 755 N N . HIS A 1 98 ? 15.182 -6.484 -3.093 1.00 91.94 98 HIS A N 1
ATOM 756 C CA . HIS A 1 98 ? 14.661 -5.122 -2.932 1.00 91.94 98 HIS A CA 1
ATOM 757 C C . HIS A 1 98 ? 14.082 -4.897 -1.532 1.00 91.94 98 HIS A C 1
ATOM 759 O O . HIS A 1 98 ? 14.237 -3.809 -0.972 1.00 91.94 98 HIS A O 1
ATOM 765 N N . PHE A 1 99 ? 13.451 -5.919 -0.946 1.00 94.12 99 PHE A N 1
ATOM 766 C CA . PHE A 1 99 ? 12.870 -5.862 0.389 1.00 94.12 99 PHE A CA 1
ATOM 767 C C . PHE A 1 99 ? 12.862 -7.250 1.064 1.00 94.12 99 PHE A C 1
ATOM 769 O O . PHE A 1 99 ? 12.561 -8.244 0.411 1.00 94.12 99 PHE A O 1
ATOM 776 N N . PRO A 1 100 ? 13.167 -7.360 2.372 1.00 91.94 100 PRO A N 1
ATOM 777 C CA . PRO A 1 100 ? 13.359 -8.655 3.040 1.00 91.94 100 PRO A CA 1
ATOM 778 C C . PRO A 1 100 ? 12.058 -9.387 3.407 1.00 91.94 100 PRO A C 1
ATOM 780 O O . PRO A 1 100 ? 12.108 -10.490 3.949 1.00 91.94 100 PRO A O 1
ATOM 783 N N . VAL A 1 101 ? 10.901 -8.772 3.171 1.00 92.56 101 VAL A N 1
ATOM 784 C CA . VAL A 1 101 ? 9.580 -9.318 3.494 1.00 92.56 101 VAL A CA 1
ATOM 785 C C . VAL A 1 101 ? 8.857 -9.574 2.183 1.00 92.56 101 VAL A C 1
ATOM 787 O O . VAL A 1 101 ? 8.732 -8.655 1.377 1.00 92.56 101 VAL A O 1
ATOM 790 N N . SER A 1 102 ? 8.349 -10.790 1.982 1.00 93.56 102 SER A N 1
ATOM 791 C CA . SER A 1 102 ? 7.540 -11.094 0.802 1.00 93.56 102 SER A CA 1
ATOM 792 C C . SER A 1 102 ? 6.092 -10.647 1.002 1.00 93.56 102 SER A C 1
ATOM 794 O O . SER A 1 102 ? 5.579 -10.612 2.125 1.00 93.56 102 SER A O 1
ATOM 796 N N . LEU A 1 103 ? 5.399 -10.352 -0.094 1.00 92.56 103 LEU A N 1
ATOM 797 C CA . LEU A 1 103 ? 3.996 -9.939 -0.071 1.00 92.56 103 LEU A CA 1
ATOM 798 C C . LEU A 1 103 ? 3.088 -11.001 0.582 1.00 92.56 103 LEU A C 1
ATOM 800 O O . LEU A 1 103 ? 2.103 -10.672 1.232 1.00 92.56 103 LEU A O 1
ATOM 804 N N . GLU A 1 104 ? 3.450 -12.277 0.455 1.00 90.50 104 GLU A N 1
ATOM 805 C CA . GLU A 1 104 ? 2.734 -13.428 1.013 1.00 90.50 104 GLU A CA 1
ATOM 806 C C . GLU A 1 104 ? 2.887 -13.561 2.536 1.00 90.50 104 GLU A C 1
ATOM 808 O O . GLU A 1 104 ? 2.092 -14.250 3.171 1.00 90.50 104 GLU A O 1
ATOM 813 N N . THR A 1 105 ? 3.895 -12.916 3.134 1.00 90.94 105 THR A N 1
ATOM 814 C CA . THR A 1 105 ? 4.106 -12.922 4.594 1.00 90.94 105 THR A CA 1
ATOM 815 C C . THR A 1 105 ? 3.318 -11.839 5.331 1.00 90.94 105 THR A C 1
ATOM 817 O O . THR A 1 105 ? 3.322 -11.801 6.562 1.00 90.94 105 THR A O 1
ATOM 820 N N . MET A 1 106 ? 2.625 -10.964 4.600 1.00 94.00 106 MET A N 1
ATOM 821 C CA . MET A 1 106 ? 1.740 -9.963 5.187 1.00 94.00 106 MET A CA 1
ATOM 822 C C . MET A 1 106 ? 0.545 -10.634 5.874 1.00 94.00 106 MET A C 1
ATOM 824 O O . MET A 1 106 ? -0.149 -11.453 5.277 1.00 94.00 106 MET A O 1
ATOM 828 N N . SER A 1 107 ? 0.292 -10.279 7.137 1.00 96.44 107 SER A N 1
ATOM 829 C CA . SER A 1 107 ? -0.779 -10.901 7.931 1.00 96.44 107 SER A CA 1
ATOM 830 C C . SER A 1 107 ? -2.182 -10.400 7.575 1.00 96.44 107 SER A C 1
ATOM 832 O O . SER A 1 107 ? -3.169 -11.044 7.935 1.00 96.44 107 SER A O 1
ATOM 834 N N . ALA A 1 108 ? -2.297 -9.229 6.941 1.00 97.50 108 ALA A N 1
ATOM 835 C CA . ALA A 1 108 ? -3.579 -8.722 6.465 1.00 97.50 108 ALA A CA 1
ATOM 836 C C . ALA A 1 108 ? -4.042 -9.483 5.214 1.00 97.50 108 ALA A C 1
ATOM 838 O O . ALA A 1 108 ? -3.247 -10.033 4.455 1.00 97.50 108 ALA A O 1
ATOM 839 N N . ASN A 1 109 ? -5.344 -9.458 4.947 1.00 97.62 109 ASN A N 1
ATOM 840 C CA . ASN A 1 109 ? -5.895 -9.951 3.691 1.00 97.62 109 ASN A CA 1
ATOM 841 C C . ASN A 1 109 ? -5.675 -8.902 2.592 1.00 97.62 109 ASN A C 1
ATOM 843 O O . ASN A 1 109 ? -6.462 -7.959 2.461 1.00 97.62 109 ASN A O 1
ATOM 847 N N . VAL A 1 110 ? -4.584 -9.049 1.837 1.00 97.56 110 VAL A N 1
ATOM 848 C CA . VAL A 1 110 ? -4.221 -8.144 0.739 1.00 97.56 110 VAL A CA 1
ATOM 849 C C . VAL A 1 110 ? -4.793 -8.659 -0.581 1.00 97.56 110 VAL A C 1
ATOM 851 O O . VAL A 1 110 ? -4.447 -9.747 -1.043 1.00 97.56 110 VAL A O 1
ATOM 854 N N . GLN A 1 111 ? -5.648 -7.863 -1.220 1.00 97.56 111 GLN A N 1
ATOM 855 C CA . GLN A 1 111 ? -6.302 -8.209 -2.481 1.00 97.56 111 GLN A CA 1
ATOM 856 C C . GLN A 1 111 ? -5.978 -7.190 -3.562 1.00 97.56 111 GLN A C 1
ATOM 858 O O . GLN A 1 111 ? -6.086 -5.988 -3.343 1.00 97.56 111 GLN A O 1
ATOM 863 N N . PHE A 1 112 ? -5.631 -7.675 -4.750 1.00 97.50 112 PHE A N 1
ATOM 864 C CA . PHE A 1 112 ? -5.374 -6.831 -5.912 1.00 97.50 112 PHE A CA 1
ATOM 865 C C . PHE A 1 112 ? -6.581 -6.842 -6.839 1.00 97.50 112 PHE A C 1
ATOM 867 O O . PHE A 1 112 ? -7.067 -7.907 -7.217 1.00 97.50 112 PHE A O 1
ATOM 874 N N . VAL A 1 113 ? -7.034 -5.655 -7.228 1.00 97.31 113 VAL A N 1
ATOM 875 C CA . VAL A 1 113 ? -8.160 -5.453 -8.137 1.00 97.31 113 VAL A CA 1
ATOM 876 C C . VAL A 1 113 ? -7.669 -4.653 -9.337 1.00 97.31 113 VAL A C 1
ATOM 878 O O . VAL A 1 113 ? -7.382 -3.458 -9.240 1.00 97.31 113 VAL A O 1
ATOM 881 N N . GLN A 1 114 ? -7.563 -5.315 -10.489 1.00 95.88 114 GLN A N 1
ATOM 882 C CA . GLN A 1 114 ? -7.283 -4.622 -11.740 1.00 95.88 114 GLN A CA 1
ATOM 883 C C . GLN A 1 114 ? -8.543 -3.878 -12.196 1.00 95.88 114 GLN A C 1
ATOM 885 O O . GLN A 1 114 ? -9.585 -4.494 -12.418 1.00 95.88 114 GLN A O 1
ATOM 890 N N . LEU A 1 115 ? -8.438 -2.561 -12.357 1.00 92.94 115 LEU A N 1
ATOM 891 C CA . LEU A 1 115 ? -9.526 -1.741 -12.885 1.00 92.94 115 LEU A CA 1
ATOM 892 C C . LEU A 1 115 ? -9.585 -1.861 -14.415 1.00 92.94 115 LEU A C 1
ATOM 894 O O . LEU A 1 115 ? -8.560 -1.728 -15.090 1.00 92.94 115 LEU A O 1
ATOM 898 N N . GLN A 1 116 ? -10.783 -2.123 -14.937 1.00 85.88 116 GLN A N 1
ATOM 899 C CA . GLN A 1 116 ? -11.089 -2.152 -16.371 1.00 85.88 116 GLN A CA 1
ATOM 900 C C . GLN A 1 116 ? -11.665 -0.801 -16.824 1.00 85.88 116 GLN A C 1
ATOM 902 O O . GLN A 1 116 ? -11.962 0.054 -15.988 1.00 85.88 116 GLN A O 1
ATOM 907 N N . GLU A 1 117 ? -11.750 -0.607 -18.141 1.00 63.47 117 GLU A N 1
ATOM 908 C CA . GLU A 1 117 ? -12.428 0.545 -18.761 1.00 63.47 117 GLU A CA 1
ATOM 909 C C . GLU A 1 117 ? -13.946 0.496 -18.584 1.00 63.47 117 GLU A C 1
ATOM 911 O O . GLU A 1 117 ? -14.505 -0.625 -18.588 1.00 63.47 117 GLU A O 1
#

Solvent-accessible surface area (backbone atoms only — not comparable to full-atom values): 6301 Å² total; per-residue (Å²): 136,89,85,73,94,74,84,76,66,36,50,49,45,80,49,89,50,97,85,41,49,36,28,41,30,26,0,52,35,31,30,62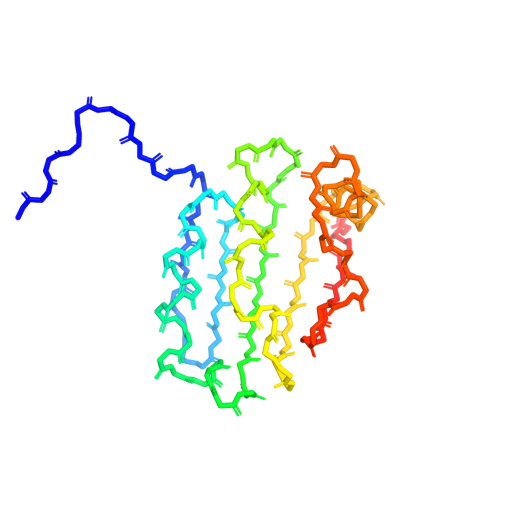,52,20,59,56,45,40,77,46,52,26,56,72,23,64,22,44,35,39,37,42,34,85,56,86,52,61,58,28,42,68,10,49,94,55,26,50,46,48,58,28,51,65,11,39,38,39,39,34,24,61,52,95,54,48,62,55,55,52,42,57,56,20,31,73,94,70,26,92,56,47,69,85,73,39,47,17,52,74,43,74,42,73,54,78,135

Sequence (117 aa):
YQRTTTGGNTSCVEVCGDNTAIILDAGSGIRQLGIELMQGPCGQGKGTVHLLISHTHWDHIMGFPFFTPAYAAGNQVFIYGRHPRIKERFQDQHHPDHFPVSLETMSANVQFVQLQE

Mean predicted aligned error: 4.79 Å

Secondary structure (DSSP, 8-state):
----SS----S-EEEEETTEEEEE--STTHHHHHHHHTTTGGGGT--EEEEEES---HHHHTTGGG-GGGGSTT-EEEEEESSTTHHHHHHHHTSTTT-SS-GGG-SSEEEEEEPP-